Protein AF-A0A2E8BVK4-F1 (afdb_monomer)

Sequence (107 aa):
MEHIKDILPTVLSSIKEKPVAIYAFSFKHSKGKVPEGVPVLDCRTMKNCFSIPAARKAPQFNGLVAKGLNAAWEKKHLACGCDYGKHRSVAVAEEISKQLGVPLIKL

Nearest PDB structures (foldseek):
  5o5q-assembly1_A  TM=6.040E-01  e=4.155E-04  Escherichia coli
  5o5q-assembly1_C  TM=5.720E-01  e=8.636E-04  Escherichia coli
  2bhn-assembly1_B-2  TM=4.608E-01  e=4.025E+00  Aeropyrum pernix

Mean predicted aligned error: 7.69 Å

pLDDT: mean 86.17, std 15.41, ra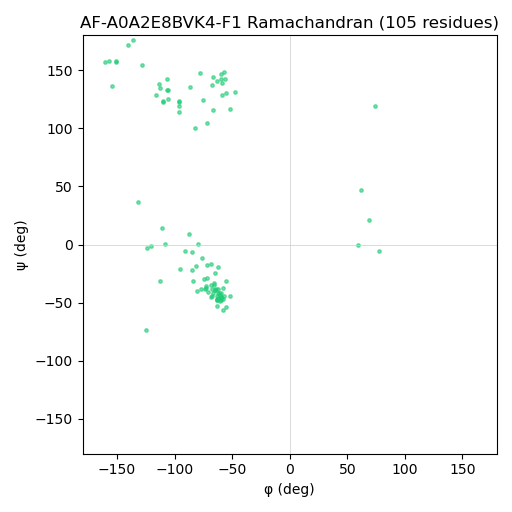nge [47.62, 98.25]

Foldseek 3Di:
DPDPVVVVVVVVVPPQPFQAEEEQEAPADPPDDDDPQAEEQELQVWDDDDAQVVLCPTPCQVVSLVVQLVSCSVRSYHYYYDHGRHHRRCNSRVSNCVVSVHYYHYD

Structure (mmCIF, N/CA/C/O backbone):
data_AF-A0A2E8BVK4-F1
#
_entry.id   AF-A0A2E8BVK4-F1
#
loop_
_atom_site.group_PDB
_atom_site.id
_atom_site.type_symbol
_atom_site.label_atom_id
_atom_site.label_alt_id
_atom_site.label_comp_id
_atom_site.label_asym_id
_atom_site.label_entity_id
_atom_site.label_seq_id
_atom_site.pdbx_PDB_ins_code
_atom_site.Cartn_x
_atom_site.Cartn_y
_atom_site.Cartn_z
_atom_site.occupancy
_atom_site.B_iso_or_equiv
_atom_site.auth_seq_id
_atom_site.auth_comp_id
_atom_site.auth_asym_id
_atom_site.auth_atom_id
_atom_site.pdbx_PDB_model_num
ATOM 1 N N . MET A 1 1 ? -44.730 17.651 10.271 1.00 47.62 1 MET A N 1
ATOM 2 C CA . MET A 1 1 ? -43.310 17.758 9.845 1.00 47.62 1 MET A CA 1
ATOM 3 C C . MET A 1 1 ? -42.462 16.849 10.744 1.00 47.62 1 MET A C 1
ATOM 5 O O . MET A 1 1 ? -41.653 17.332 11.522 1.00 47.62 1 MET A O 1
ATOM 9 N N . GLU A 1 2 ? -42.664 15.528 10.687 1.00 51.44 2 GLU A N 1
ATOM 10 C CA . GLU A 1 2 ? -42.122 14.583 11.692 1.00 51.44 2 GLU A CA 1
ATOM 11 C C . GLU A 1 2 ? -41.421 13.362 11.074 1.00 51.44 2 GLU A C 1
ATOM 13 O O . GLU A 1 2 ? -41.492 12.265 11.601 1.00 51.44 2 GLU A O 1
ATOM 18 N N . HIS A 1 3 ? -40.719 13.530 9.951 1.00 54.41 3 HIS A N 1
ATOM 19 C CA . HIS A 1 3 ? -39.991 12.408 9.331 1.00 54.41 3 HIS A CA 1
ATOM 20 C C . HIS A 1 3 ? -38.495 12.6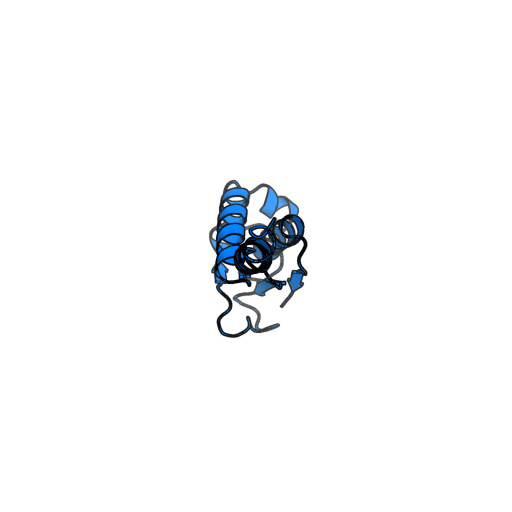49 9.117 1.00 54.41 3 HIS A C 1
ATOM 22 O O . HIS A 1 3 ? -37.790 11.747 8.690 1.00 54.41 3 HIS A O 1
ATOM 28 N N . ILE A 1 4 ? -37.967 13.836 9.431 1.00 56.09 4 ILE A N 1
ATOM 29 C CA . ILE A 1 4 ? -36.543 14.139 9.192 1.00 56.09 4 ILE A CA 1
ATOM 30 C C . ILE A 1 4 ? -35.654 13.631 10.341 1.00 56.09 4 ILE A C 1
ATOM 32 O O . ILE A 1 4 ? -34.513 13.236 10.108 1.00 56.09 4 ILE A O 1
ATOM 36 N N . LYS A 1 5 ? -36.167 13.603 11.578 1.00 52.75 5 LYS A N 1
ATOM 37 C CA . LYS A 1 5 ? -35.366 13.275 12.770 1.00 52.75 5 LYS A CA 1
ATOM 38 C C . LYS A 1 5 ? -34.974 11.799 12.858 1.00 52.75 5 LYS A C 1
ATOM 40 O O . LYS A 1 5 ? -33.895 11.527 13.366 1.00 52.75 5 LYS A O 1
ATOM 45 N N . ASP A 1 6 ? -35.778 10.892 12.307 1.00 54.38 6 ASP A N 1
ATOM 46 C CA . ASP A 1 6 ? -35.479 9.453 12.300 1.00 54.38 6 ASP A CA 1
ATOM 47 C C . ASP A 1 6 ? -34.568 9.034 11.137 1.00 54.38 6 ASP A C 1
ATOM 49 O O . ASP A 1 6 ? -33.860 8.037 11.230 1.00 54.38 6 ASP A O 1
ATOM 53 N N . ILE A 1 7 ? -34.507 9.828 10.062 1.00 55.34 7 ILE A N 1
ATOM 54 C CA . ILE A 1 7 ? -33.626 9.562 8.914 1.00 55.34 7 ILE A CA 1
ATOM 55 C C . ILE A 1 7 ? -32.166 9.870 9.267 1.00 55.34 7 ILE A C 1
ATOM 57 O O . ILE A 1 7 ? -31.266 9.134 8.873 1.00 55.34 7 ILE A O 1
ATOM 61 N N . LEU A 1 8 ? -31.912 10.934 10.033 1.00 53.62 8 LEU A N 1
ATOM 62 C CA . LEU A 1 8 ? -30.558 11.346 10.422 1.00 53.62 8 LEU A CA 1
ATOM 63 C C . LEU A 1 8 ? -29.740 10.243 11.122 1.00 53.62 8 LEU A C 1
ATOM 65 O O . LEU A 1 8 ? -28.641 9.960 10.644 1.00 53.62 8 LEU A O 1
ATOM 69 N N . PRO A 1 9 ? -30.218 9.591 12.200 1.00 53.28 9 PRO A N 1
ATOM 70 C CA . PRO A 1 9 ? -29.456 8.537 12.863 1.00 53.28 9 PRO A CA 1
ATOM 71 C C . PRO A 1 9 ? -29.261 7.301 11.975 1.00 53.28 9 PRO A C 1
ATOM 73 O O . PRO A 1 9 ? -28.200 6.684 12.038 1.00 53.28 9 PRO A O 1
ATOM 76 N N . THR A 1 10 ? -30.217 6.967 11.102 1.00 53.53 10 THR A N 1
ATOM 77 C CA . THR A 1 10 ? -30.098 5.838 10.160 1.00 53.53 10 THR A CA 1
ATOM 78 C C . THR A 1 10 ? -29.127 6.124 9.009 1.00 53.53 10 THR A C 1
ATOM 80 O O . THR A 1 10 ? -28.387 5.239 8.578 1.00 53.53 10 THR A O 1
ATOM 83 N N . VAL A 1 11 ? -29.078 7.366 8.519 1.00 55.62 11 VAL A N 1
ATOM 84 C CA . VAL A 1 11 ? -28.100 7.795 7.507 1.00 55.62 11 VAL A CA 1
ATOM 85 C C . VAL A 1 11 ? -26.704 7.869 8.121 1.00 55.62 11 VAL A C 1
ATOM 87 O O . VAL A 1 11 ? -25.757 7.393 7.502 1.00 55.62 11 VAL A O 1
ATOM 90 N N . LEU A 1 12 ? -26.576 8.380 9.352 1.00 52.69 12 LEU A N 1
ATOM 91 C CA . LEU A 1 12 ? -25.310 8.429 10.092 1.00 52.69 12 LEU A CA 1
ATOM 92 C C . LEU A 1 12 ? -24.775 7.028 10.430 1.00 52.69 12 LEU A C 1
ATOM 94 O O . LEU A 1 12 ? -23.576 6.799 10.292 1.00 52.69 12 LEU A O 1
ATOM 98 N N . SER A 1 13 ? -25.639 6.076 10.800 1.00 53.03 13 SER A N 1
ATOM 99 C CA . SER A 1 13 ? -25.234 4.684 11.064 1.00 53.03 13 SER A CA 1
ATOM 100 C C . SER A 1 13 ? -24.863 3.900 9.798 1.00 53.03 13 SER A C 1
ATOM 102 O O . SER A 1 13 ? -24.179 2.881 9.885 1.00 53.03 13 SER A O 1
ATOM 104 N N . SER A 1 14 ? -25.272 4.390 8.623 1.00 53.47 14 SER A N 1
ATOM 105 C CA . SER A 1 14 ? -24.958 3.799 7.315 1.00 53.47 14 SER A CA 1
ATOM 106 C C . SER A 1 14 ? -23.684 4.365 6.679 1.00 53.47 14 SER A C 1
ATOM 108 O O . SER A 1 14 ? -23.239 3.865 5.640 1.00 53.47 14 SER A O 1
ATOM 110 N N . ILE A 1 15 ? -23.058 5.383 7.282 1.00 57.75 15 ILE A N 1
ATOM 111 C CA . ILE A 1 15 ? -21.742 5.857 6.849 1.00 57.75 15 ILE A CA 1
ATOM 112 C C . ILE A 1 15 ? -20.732 4.788 7.263 1.00 57.75 15 ILE A C 1
ATOM 114 O O . ILE A 1 15 ? -20.381 4.669 8.435 1.00 57.75 15 ILE A O 1
ATOM 118 N N . LYS A 1 16 ? -20.253 3.988 6.301 1.00 58.72 16 LYS A N 1
ATOM 119 C CA . LYS A 1 16 ? -19.100 3.111 6.538 1.00 58.72 16 LYS A CA 1
ATOM 120 C C . LYS A 1 16 ? -17.970 3.967 7.105 1.00 58.72 16 LYS A C 1
ATOM 122 O O . LYS A 1 16 ? -17.483 4.873 6.429 1.00 58.72 16 LYS A O 1
ATOM 127 N N . GLU A 1 17 ? -17.573 3.682 8.342 1.00 68.00 17 GLU A N 1
ATOM 128 C CA . GLU A 1 17 ? -16.430 4.346 8.957 1.00 68.00 17 GLU A CA 1
ATOM 129 C C . GLU A 1 17 ? -15.209 4.172 8.054 1.00 68.00 17 GLU A C 1
ATOM 131 O O . GLU A 1 17 ? -14.912 3.071 7.577 1.00 68.00 17 GLU A O 1
ATOM 136 N N . LYS A 1 18 ? -14.536 5.291 7.783 1.00 67.56 18 LYS A N 1
ATOM 137 C CA . LYS A 1 18 ? -13.360 5.328 6.920 1.00 67.56 18 LYS A CA 1
ATOM 138 C C . LYS A 1 18 ? -12.268 4.424 7.508 1.00 67.56 18 LYS A C 1
ATOM 140 O O . LYS A 1 18 ? -12.161 4.341 8.734 1.00 67.56 18 LYS A O 1
ATOM 145 N N . PRO A 1 19 ? -11.434 3.775 6.677 1.00 75.81 19 PRO A N 1
ATOM 146 C CA . PRO A 1 19 ? -10.320 2.994 7.196 1.00 75.81 19 PRO A CA 1
ATOM 147 C C . PRO A 1 19 ? -9.412 3.853 8.082 1.00 75.81 19 PRO A C 1
ATOM 149 O O . PRO A 1 19 ? -9.196 5.027 7.797 1.00 75.81 19 PRO A O 1
ATOM 152 N N . VAL A 1 20 ? -8.881 3.288 9.163 1.00 80.94 20 VAL A N 1
ATOM 153 C CA . VAL A 1 20 ? -8.135 4.063 10.169 1.00 80.94 20 VAL A CA 1
ATOM 154 C C . VAL A 1 20 ? -6.701 4.324 9.713 1.00 80.94 20 VAL A C 1
ATOM 156 O O . VAL A 1 20 ? -6.168 5.409 9.925 1.00 80.94 20 VAL A O 1
ATOM 159 N N . ALA A 1 21 ? -6.064 3.328 9.091 1.00 87.88 21 ALA A N 1
ATOM 160 C CA . ALA A 1 21 ? -4.690 3.417 8.609 1.00 87.88 21 ALA A CA 1
ATOM 161 C C . ALA A 1 21 ? -4.388 2.347 7.554 1.00 87.88 21 ALA A C 1
ATOM 163 O O . ALA A 1 21 ? -5.007 1.277 7.529 1.00 87.88 21 ALA A O 1
ATOM 164 N N . ILE A 1 22 ? -3.380 2.627 6.729 1.00 94.88 22 ILE A N 1
ATOM 165 C CA . ILE A 1 22 ? -2.756 1.656 5.830 1.00 94.88 22 ILE A CA 1
ATOM 166 C C . ILE A 1 22 ? -1.329 1.407 6.308 1.00 94.88 22 ILE A C 1
ATOM 168 O O . ILE A 1 22 ? -0.596 2.347 6.605 1.00 94.88 22 ILE A O 1
ATOM 172 N N . TYR A 1 23 ? -0.916 0.146 6.356 1.00 94.94 23 TYR A N 1
ATOM 173 C CA . TYR A 1 23 ? 0.432 -0.253 6.743 1.00 94.94 23 TYR A CA 1
ATOM 174 C C . TYR A 1 23 ? 1.227 -0.707 5.518 1.00 94.94 23 TYR A C 1
ATOM 176 O O . TYR A 1 23 ? 0.693 -1.385 4.640 1.00 94.94 23 TYR A O 1
ATOM 184 N N . ALA A 1 24 ? 2.517 -0.390 5.467 1.00 95.62 24 ALA A N 1
ATOM 185 C CA . ALA A 1 24 ? 3.472 -1.005 4.551 1.00 95.62 24 ALA A CA 1
ATOM 186 C C . ALA A 1 24 ? 4.513 -1.762 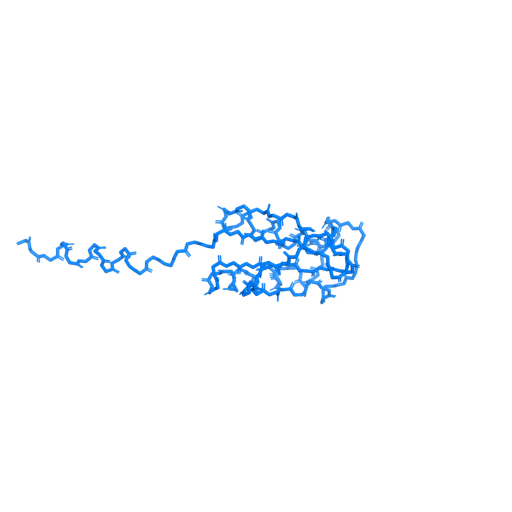5.370 1.00 95.62 24 ALA A C 1
ATOM 188 O O . ALA A 1 24 ? 5.104 -1.179 6.274 1.00 95.62 24 ALA A O 1
ATOM 189 N N . PHE A 1 25 ? 4.750 -3.035 5.052 1.00 95.25 25 PHE A N 1
ATOM 190 C CA . PHE A 1 25 ? 5.677 -3.868 5.819 1.00 95.25 25 PHE A CA 1
ATOM 191 C C . PHE A 1 25 ? 6.520 -4.795 4.936 1.00 95.25 25 PHE A C 1
ATOM 193 O O . PHE A 1 25 ? 6.323 -4.917 3.715 1.00 95.25 25 PHE A O 1
ATOM 200 N N . SER A 1 26 ? 7.493 -5.427 5.587 1.00 94.00 26 SER A N 1
ATOM 201 C CA . SER A 1 26 ? 8.410 -6.408 5.024 1.00 94.00 26 SER A CA 1
ATOM 202 C C . SER A 1 26 ? 8.059 -7.822 5.484 1.00 94.00 26 SER A C 1
ATOM 204 O O . SER A 1 26 ? 7.905 -8.060 6.675 1.00 94.00 26 SER A O 1
ATOM 206 N N . PHE A 1 27 ? 8.011 -8.790 4.568 1.00 91.75 27 PHE A N 1
ATOM 207 C CA . PHE A 1 27 ? 7.896 -10.202 4.952 1.00 91.75 27 PHE A CA 1
ATOM 208 C C . PHE A 1 27 ? 9.204 -10.771 5.514 1.00 91.75 27 PHE A C 1
ATOM 210 O O . PHE A 1 27 ? 9.165 -11.701 6.314 1.00 91.75 27 PHE A O 1
ATOM 217 N N . LYS A 1 28 ? 10.365 -10.254 5.083 1.00 89.88 28 LYS A N 1
ATOM 218 C CA . LYS A 1 28 ? 11.680 -10.778 5.499 1.00 89.88 28 LYS A CA 1
ATOM 219 C C . LYS A 1 28 ? 12.295 -10.032 6.674 1.00 89.88 28 LYS A C 1
ATOM 221 O O . LYS A 1 28 ? 13.199 -10.557 7.315 1.00 89.88 28 LYS A O 1
ATOM 226 N N . HIS A 1 29 ? 11.871 -8.797 6.922 1.00 81.62 29 HIS A N 1
ATOM 227 C CA . HIS A 1 29 ? 12.393 -7.997 8.025 1.00 81.62 29 HIS A CA 1
ATOM 228 C C . HIS A 1 29 ? 11.351 -7.910 9.127 1.00 81.62 29 HIS A C 1
ATOM 230 O O . HIS A 1 29 ? 10.199 -7.601 8.867 1.00 81.62 29 HIS A O 1
ATOM 236 N N . SER A 1 30 ? 11.791 -8.139 10.356 1.00 60.97 30 SER A N 1
ATOM 237 C CA . SER A 1 30 ? 10.977 -8.102 11.570 1.00 60.97 30 SER A CA 1
ATOM 238 C C . SER A 1 30 ? 10.867 -6.705 12.194 1.00 60.97 30 SER A C 1
ATOM 240 O O . SER A 1 30 ? 10.354 -6.576 13.306 1.00 60.97 30 SER A O 1
ATOM 242 N N . LYS A 1 31 ? 11.335 -5.650 11.506 1.00 64.12 31 LYS A N 1
ATOM 243 C CA . LYS A 1 31 ? 10.985 -4.280 11.897 1.00 64.12 31 LYS A CA 1
ATOM 244 C C . LYS A 1 31 ? 9.482 -4.127 11.653 1.00 64.12 31 LYS A C 1
ATOM 246 O O . LYS A 1 31 ? 9.035 -4.327 10.533 1.00 64.12 31 LYS A O 1
ATOM 251 N N . GLY A 1 32 ? 8.747 -3.919 12.746 1.00 63.72 32 GLY A N 1
ATOM 252 C CA . GLY A 1 32 ? 7.301 -3.738 12.769 1.00 63.72 32 GLY A CA 1
ATOM 253 C C . GLY A 1 32 ? 6.494 -5.021 12.533 1.00 63.72 32 GLY A C 1
ATOM 254 O O . GLY A 1 32 ? 6.557 -5.658 11.485 1.00 63.72 32 GLY A O 1
ATOM 255 N N . LYS A 1 33 ? 5.678 -5.401 13.522 1.00 80.00 33 LYS A N 1
ATOM 256 C CA . LYS A 1 33 ? 4.661 -6.445 13.346 1.00 80.00 33 LYS A CA 1
ATOM 257 C C . LYS A 1 33 ? 3.388 -5.806 12.812 1.00 80.00 33 LYS A C 1
ATOM 259 O O . LYS A 1 33 ? 2.961 -4.769 13.316 1.00 80.00 33 LYS A O 1
ATOM 264 N N . VAL A 1 34 ? 2.777 -6.442 11.816 1.00 87.12 34 VAL A N 1
ATOM 265 C CA . VAL A 1 34 ? 1.404 -6.118 11.421 1.00 87.12 34 VAL A CA 1
ATOM 266 C C . VAL A 1 34 ? 0.508 -6.336 12.649 1.00 87.12 34 VAL A C 1
ATOM 268 O O . VAL A 1 34 ? 0.626 -7.398 13.267 1.00 87.12 34 VAL A O 1
ATOM 271 N N . PRO A 1 35 ? -0.330 -5.357 13.045 1.00 87.00 35 PRO A N 1
ATOM 272 C CA . PRO A 1 35 ? -1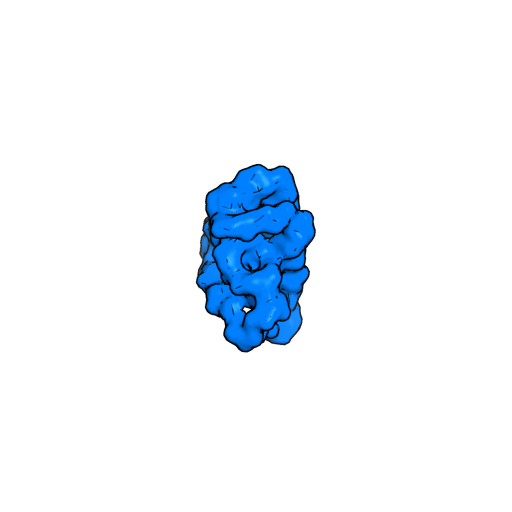.227 -5.531 14.181 1.00 87.00 35 PRO A CA 1
ATOM 273 C C . PRO A 1 35 ? -2.149 -6.740 13.994 1.00 87.00 35 PRO A C 1
ATOM 275 O O . PRO A 1 35 ? -2.522 -7.084 12.870 1.00 87.00 35 PRO A O 1
ATOM 278 N N . GLU A 1 36 ? -2.517 -7.388 15.098 1.00 85.25 36 GLU A N 1
ATOM 279 C CA . GLU A 1 36 ? -3.392 -8.557 15.065 1.00 85.25 36 GLU A CA 1
ATOM 280 C C . GLU A 1 36 ? -4.745 -8.219 14.417 1.00 85.25 36 GLU A C 1
ATOM 282 O O . GLU A 1 36 ? -5.298 -7.138 14.615 1.00 85.25 36 GLU A O 1
ATOM 287 N N . GLY A 1 37 ? -5.257 -9.131 13.587 1.00 84.62 37 GLY A N 1
ATOM 288 C CA . GLY A 1 37 ? -6.527 -8.949 12.878 1.00 84.62 37 GLY A CA 1
ATOM 289 C C . GLY A 1 37 ? -6.476 -8.031 11.649 1.00 84.62 37 GLY A C 1
ATOM 290 O O . GLY A 1 37 ? -7.466 -7.959 10.919 1.00 84.62 37 GLY A O 1
ATOM 291 N N . VAL A 1 38 ? -5.347 -7.370 11.357 1.00 89.69 38 VAL A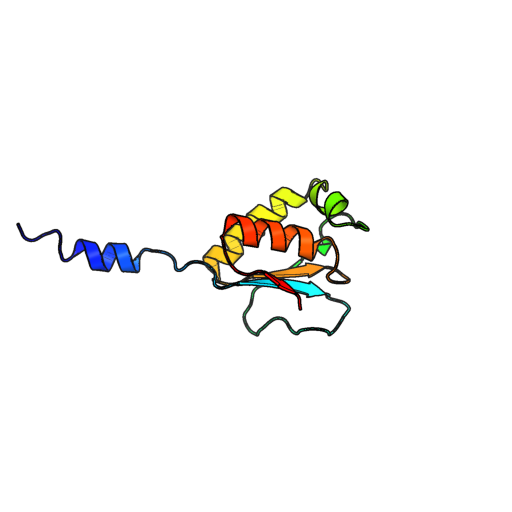 N 1
ATOM 292 C CA . VAL A 1 38 ? -5.211 -6.551 10.142 1.00 89.69 38 VAL A CA 1
ATOM 293 C C . VAL A 1 38 ? -5.024 -7.456 8.917 1.00 89.69 38 VAL A C 1
ATOM 295 O O . VAL A 1 38 ? -4.083 -8.255 8.878 1.00 89.69 38 VAL A O 1
ATOM 298 N N . PRO A 1 39 ? -5.876 -7.340 7.879 1.00 92.31 39 PRO A N 1
ATOM 299 C CA . PRO A 1 39 ? -5.732 -8.139 6.670 1.00 92.31 39 PRO A CA 1
ATOM 300 C C . PRO A 1 39 ? -4.455 -7.767 5.913 1.00 92.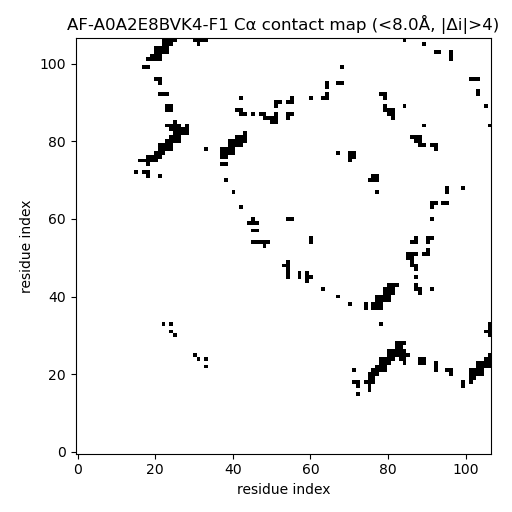31 39 PRO A C 1
ATOM 302 O O . PRO A 1 39 ? -4.072 -6.597 5.827 1.00 92.31 39 PRO A O 1
ATOM 305 N N . VAL A 1 40 ? -3.826 -8.776 5.312 1.00 94.62 40 VAL A N 1
ATOM 306 C CA . VAL A 1 40 ? -2.579 -8.624 4.562 1.00 94.62 40 VAL A CA 1
ATOM 307 C C . VAL A 1 40 ? -2.836 -8.719 3.060 1.00 94.62 40 VAL A C 1
ATOM 309 O O . VAL A 1 40 ? -3.361 -9.714 2.561 1.00 94.62 40 VAL A O 1
ATOM 312 N N . LEU A 1 41 ? -2.401 -7.698 2.325 1.00 96.00 41 LEU A N 1
ATOM 313 C CA . LEU A 1 41 ? -2.282 -7.706 0.874 1.00 96.00 41 LEU A CA 1
ATOM 314 C C . LEU A 1 41 ? -0.842 -8.048 0.478 1.00 96.00 41 LEU A C 1
ATOM 316 O O . LEU A 1 41 ? 0.085 -7.274 0.722 1.00 96.00 41 LEU A O 1
ATOM 320 N N . ASP A 1 42 ? -0.652 -9.199 -0.166 1.00 96.50 42 ASP A N 1
ATOM 321 C CA . ASP A 1 42 ? 0.662 -9.628 -0.644 1.00 96.50 42 ASP A CA 1
ATOM 322 C C . ASP A 1 42 ? 1.020 -8.987 -1.997 1.00 96.50 42 ASP A C 1
ATOM 324 O O . ASP A 1 42 ? 0.602 -9.432 -3.073 1.00 96.50 42 ASP A O 1
ATOM 328 N N . CYS A 1 43 ? 1.845 -7.941 -1.948 1.00 96.69 43 CYS A N 1
ATOM 329 C CA . CYS A 1 43 ? 2.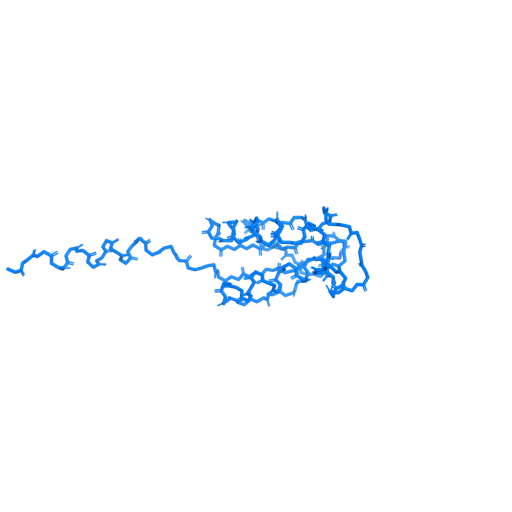344 -7.237 -3.125 1.00 96.69 43 CYS A CA 1
ATOM 330 C C . CYS A 1 43 ? 3.507 -7.972 -3.815 1.00 96.69 43 CYS A C 1
ATOM 332 O O . CYS A 1 43 ? 4.015 -7.481 -4.826 1.00 96.69 43 CYS A O 1
ATOM 334 N N . ARG A 1 44 ? 3.956 -9.139 -3.320 1.00 95.81 44 ARG A N 1
ATOM 335 C CA . ARG A 1 44 ? 4.961 -9.970 -4.017 1.00 95.81 44 ARG A CA 1
ATOM 336 C C . ARG A 1 44 ? 4.423 -10.581 -5.308 1.00 95.81 44 ARG A C 1
ATOM 338 O O . ARG A 1 44 ? 5.215 -10.960 -6.162 1.00 95.81 44 ARG A O 1
ATOM 345 N N . THR A 1 45 ? 3.101 -10.598 -5.466 1.00 94.56 45 THR A N 1
ATOM 346 C CA . THR A 1 45 ? 2.390 -10.946 -6.705 1.00 94.56 45 THR A CA 1
ATOM 347 C C . THR A 1 45 ? 2.701 -9.996 -7.871 1.00 94.56 45 THR A C 1
ATOM 349 O O . THR A 1 45 ? 2.528 -10.362 -9.033 1.00 94.56 45 THR A O 1
ATOM 352 N N . MET A 1 46 ? 3.209 -8.787 -7.594 1.00 94.75 46 MET A N 1
ATOM 353 C CA . MET A 1 46 ? 3.751 -7.891 -8.618 1.00 94.75 46 MET A CA 1
ATOM 354 C C . MET A 1 46 ? 5.149 -8.329 -9.049 1.00 94.75 46 MET A C 1
ATOM 356 O O . MET A 1 46 ? 5.965 -8.742 -8.214 1.00 94.75 46 MET A O 1
ATOM 360 N N . LYS A 1 47 ? 5.473 -8.091 -10.330 1.00 92.38 47 LYS A N 1
ATOM 361 C CA . LYS A 1 47 ? 6.840 -8.229 -10.857 1.00 92.38 47 LYS A CA 1
ATOM 362 C C . LYS A 1 47 ? 7.835 -7.530 -9.926 1.00 92.38 47 LYS A C 1
ATOM 364 O O . LYS A 1 47 ? 7.624 -6.382 -9.534 1.00 92.38 47 LYS A O 1
ATOM 369 N N . ASN A 1 48 ? 8.912 -8.230 -9.568 1.00 92.56 48 ASN A N 1
ATOM 370 C CA . ASN A 1 48 ? 9.931 -7.664 -8.693 1.00 92.56 48 ASN A CA 1
ATOM 371 C C . ASN A 1 48 ? 10.555 -6.406 -9.318 1.00 92.56 48 ASN A C 1
ATOM 373 O O . ASN A 1 48 ? 10.767 -6.333 -10.530 1.00 92.56 48 ASN A O 1
ATOM 377 N N . CYS A 1 49 ? 10.844 -5.418 -8.478 1.00 93.69 49 CYS A N 1
ATOM 378 C CA . CYS A 1 49 ? 11.363 -4.127 -8.896 1.00 93.69 49 CYS A CA 1
ATOM 379 C C . CYS A 1 49 ? 12.234 -3.500 -7.803 1.00 93.69 49 CYS A C 1
ATOM 381 O O . CYS A 1 49 ? 12.086 -3.784 -6.609 1.00 93.69 49 CYS A O 1
ATOM 383 N N . PHE A 1 50 ? 13.106 -2.588 -8.222 1.00 93.88 50 PHE A N 1
ATOM 384 C CA . PHE A 1 50 ? 14.115 -1.969 -7.359 1.00 93.88 50 PHE A CA 1
ATOM 385 C C . PHE A 1 50 ? 13.848 -0.484 -7.080 1.00 93.88 50 PHE A C 1
ATOM 387 O O . PHE A 1 50 ? 14.732 0.219 -6.609 1.00 93.88 50 PHE A O 1
ATOM 394 N N . SER A 1 51 ? 12.638 0.003 -7.372 1.00 97.06 51 SER A N 1
ATOM 395 C CA . SER A 1 51 ? 12.209 1.359 -7.025 1.00 97.06 51 SER A CA 1
ATOM 396 C C . SER A 1 51 ? 10.681 1.465 -6.944 1.00 97.06 51 SER A C 1
ATOM 398 O O . SER A 1 51 ? 9.959 0.661 -7.541 1.00 97.06 51 SER A O 1
ATOM 400 N N . ILE A 1 52 ? 10.177 2.467 -6.217 1.00 96.94 52 ILE A N 1
ATOM 401 C CA . ILE A 1 52 ? 8.738 2.791 -6.157 1.00 96.94 52 ILE A CA 1
ATOM 402 C C . ILE A 1 52 ? 8.190 3.190 -7.541 1.00 96.94 52 ILE A C 1
ATOM 404 O O . ILE A 1 52 ? 7.160 2.642 -7.935 1.00 96.94 52 ILE A O 1
ATOM 408 N N . PRO A 1 53 ? 8.857 4.057 -8.338 1.00 97.81 53 PRO A N 1
ATOM 409 C CA . PRO A 1 53 ? 8.383 4.377 -9.685 1.00 97.81 53 PRO A CA 1
ATOM 410 C C . PRO A 1 53 ? 8.257 3.150 -10.591 1.00 97.81 53 PRO A C 1
ATOM 412 O O . PRO A 1 53 ? 7.305 3.05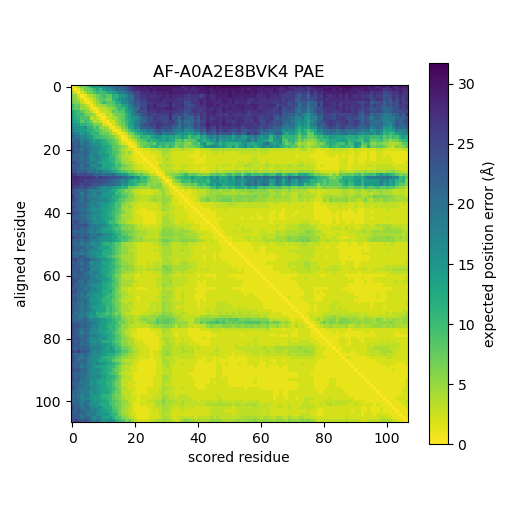3 -11.361 1.00 97.81 53 PRO A O 1
ATOM 415 N N . ALA A 1 54 ? 9.182 2.189 -10.487 1.00 97.19 54 ALA A N 1
ATOM 416 C CA . ALA A 1 54 ? 9.088 0.940 -11.235 1.00 97.19 54 ALA A CA 1
ATOM 417 C C . ALA A 1 54 ? 7.906 0.076 -10.765 1.00 97.19 54 ALA A C 1
ATOM 419 O O . ALA A 1 54 ? 7.220 -0.507 -11.602 1.00 97.19 54 ALA A O 1
ATOM 420 N N . ALA A 1 55 ? 7.621 0.040 -9.457 1.00 97.31 55 ALA A N 1
ATOM 421 C CA . ALA A 1 55 ? 6.451 -0.655 -8.920 1.00 97.31 55 ALA A CA 1
ATOM 422 C C . ALA A 1 55 ? 5.138 -0.086 -9.483 1.00 97.31 55 ALA A C 1
ATOM 424 O O . ALA A 1 55 ? 4.276 -0.853 -9.902 1.00 97.31 55 ALA A O 1
ATOM 425 N N . ARG A 1 56 ? 5.009 1.247 -9.558 1.00 97.62 56 ARG A N 1
ATOM 426 C CA . ARG A 1 56 ? 3.808 1.925 -10.087 1.00 97.62 56 ARG A CA 1
ATOM 427 C C . ARG A 1 56 ? 3.565 1.665 -11.578 1.00 97.62 56 ARG A C 1
ATOM 429 O O . ARG A 1 56 ? 2.434 1.744 -12.034 1.00 97.62 56 ARG A O 1
ATOM 436 N N . LYS A 1 57 ? 4.617 1.340 -12.337 1.00 97.12 57 LYS A N 1
ATOM 437 C CA . LYS A 1 57 ? 4.535 0.987 -13.766 1.00 97.12 57 LYS A CA 1
ATOM 438 C C . LYS A 1 57 ? 4.210 -0.492 -14.011 1.00 97.12 57 LYS A C 1
ATOM 440 O O . LYS A 1 57 ? 4.043 -0.887 -15.162 1.00 97.12 57 LYS A O 1
ATOM 445 N N . ALA A 1 58 ? 4.171 -1.328 -12.972 1.00 96.31 58 ALA A N 1
ATOM 446 C CA . ALA A 1 58 ? 3.865 -2.743 -13.136 1.00 96.31 58 ALA A CA 1
ATOM 447 C C . ALA A 1 58 ? 2.398 -2.926 -13.578 1.00 96.31 58 ALA A C 1
ATOM 449 O O . ALA A 1 58 ? 1.519 -2.300 -12.985 1.00 96.31 58 ALA A O 1
ATOM 450 N N . PRO A 1 59 ? 2.092 -3.819 -14.539 1.00 95.62 59 PRO A N 1
ATOM 451 C CA . PRO A 1 59 ? 0.716 -4.047 -14.998 1.00 95.62 59 PRO A CA 1
ATOM 452 C C . PRO A 1 59 ? -0.260 -4.421 -13.872 1.00 95.62 59 PRO A C 1
ATOM 454 O O . PRO A 1 59 ? -1.433 -4.066 -13.911 1.00 95.62 59 PRO A O 1
ATOM 457 N N . GLN A 1 60 ? 0.232 -5.105 -12.835 1.00 96.75 60 GLN A N 1
ATOM 458 C CA . GLN A 1 60 ? -0.565 -5.534 -11.683 1.00 96.75 60 GLN A CA 1
ATOM 459 C C . GLN A 1 60 ? -0.880 -4.403 -10.692 1.00 96.75 60 GLN A C 1
ATOM 461 O O . GLN A 1 60 ? -1.691 -4.606 -9.789 1.00 96.75 60 GLN A O 1
ATOM 466 N N . PHE A 1 61 ? -0.229 -3.240 -10.814 1.00 97.69 61 PHE A N 1
ATOM 467 C CA . PHE A 1 61 ? -0.284 -2.177 -9.809 1.00 97.69 61 PHE A CA 1
ATOM 468 C C . PHE A 1 61 ? -1.717 -1.706 -9.549 1.00 97.69 61 PHE A C 1
ATOM 470 O O . PHE A 1 61 ? -2.201 -1.814 -8.424 1.00 97.69 61 PHE A O 1
ATOM 477 N N . ASN A 1 62 ? -2.425 -1.275 -10.595 1.00 97.50 62 ASN A N 1
ATOM 478 C CA . ASN A 1 62 ? -3.790 -0.760 -10.462 1.00 97.50 62 ASN A CA 1
ATOM 479 C C . ASN A 1 62 ? -4.762 -1.825 -9.929 1.00 97.50 62 ASN A C 1
ATOM 481 O O . ASN A 1 62 ? -5.609 -1.521 -9.093 1.00 97.50 62 ASN A O 1
ATOM 485 N N . GLY A 1 63 ? -4.608 -3.084 -10.355 1.00 97.44 63 GLY A N 1
ATOM 486 C CA . GLY A 1 63 ? -5.436 -4.189 -9.865 1.00 97.44 63 GLY A CA 1
ATOM 487 C C . GLY A 1 63 ? -5.242 -4.457 -8.369 1.00 97.44 63 GLY A C 1
ATOM 488 O O . GLY A 1 63 ? -6.209 -4.701 -7.647 1.00 97.44 63 GLY A O 1
ATOM 489 N N . LEU A 1 64 ? -4.007 -4.355 -7.871 1.00 96.94 64 LEU A N 1
ATOM 490 C CA . LEU A 1 64 ? -3.720 -4.495 -6.442 1.00 96.94 64 LEU A CA 1
ATOM 491 C C . LEU A 1 64 ? -4.180 -3.297 -5.622 1.00 96.94 64 LEU A C 1
ATOM 493 O O . LEU A 1 64 ? -4.681 -3.501 -4.520 1.00 96.94 64 LEU A O 1
ATOM 497 N N . VAL A 1 65 ? -4.054 -2.077 -6.149 1.00 97.88 65 VAL A N 1
ATOM 498 C CA . VAL A 1 65 ? -4.608 -0.878 -5.503 1.00 97.88 65 VAL A CA 1
ATOM 499 C C . VAL A 1 65 ? -6.122 -1.023 -5.348 1.00 97.88 65 VAL A C 1
ATOM 501 O O . VAL A 1 65 ? -6.626 -0.871 -4.240 1.00 97.88 65 VAL A O 1
ATOM 504 N N . ALA A 1 66 ? -6.840 -1.421 -6.404 1.00 96.75 66 ALA A N 1
ATOM 505 C CA . ALA A 1 66 ? -8.285 -1.653 -6.346 1.00 96.75 66 ALA A CA 1
ATOM 506 C C . ALA A 1 66 ? -8.666 -2.738 -5.323 1.00 96.75 66 ALA A C 1
ATOM 508 O O . ALA A 1 66 ? -9.550 -2.536 -4.489 1.00 96.75 66 ALA A O 1
ATOM 509 N N . LYS A 1 67 ? -7.950 -3.872 -5.325 1.00 96.06 67 LYS A N 1
ATOM 510 C CA . LYS A 1 67 ? -8.150 -4.941 -4.334 1.00 96.06 67 LYS A CA 1
ATOM 511 C C . LYS A 1 67 ? -7.905 -4.448 -2.905 1.00 96.06 67 LYS A C 1
ATOM 513 O O . LYS A 1 67 ? -8.657 -4.794 -1.997 1.00 96.06 67 LYS A O 1
ATOM 518 N N . GLY A 1 68 ? -6.862 -3.646 -2.710 1.00 95.44 68 GLY A N 1
ATOM 519 C CA . GLY A 1 68 ? -6.528 -3.057 -1.421 1.00 95.44 68 GLY A CA 1
ATOM 520 C C . GLY A 1 68 ? -7.571 -2.049 -0.941 1.00 95.44 68 GLY A C 1
ATOM 521 O O . GLY A 1 68 ? -7.958 -2.102 0.220 1.00 95.44 68 GLY A O 1
ATOM 522 N N . LEU A 1 69 ? -8.096 -1.193 -1.820 1.00 94.69 69 LEU A N 1
ATOM 523 C CA . LEU A 1 69 ? -9.178 -0.261 -1.480 1.00 94.69 69 LEU A CA 1
ATOM 524 C C . LEU A 1 69 ? -10.418 -0.998 -0.968 1.00 94.69 69 LEU A C 1
ATOM 526 O O . LEU A 1 69 ? -10.941 -0.641 0.086 1.00 94.69 69 LEU A O 1
ATOM 530 N N . ASN A 1 70 ? -10.842 -2.056 -1.664 1.00 92.25 70 ASN A N 1
ATOM 531 C CA . ASN A 1 70 ? -11.980 -2.873 -1.237 1.00 92.25 70 ASN A CA 1
ATOM 532 C C . ASN A 1 70 ? -11.727 -3.511 0.136 1.00 92.25 70 ASN A C 1
ATOM 534 O O . ASN A 1 70 ? -12.544 -3.370 1.045 1.00 92.25 70 ASN A O 1
ATOM 538 N N . ALA A 1 71 ? -10.559 -4.135 0.320 1.00 91.75 71 ALA A N 1
ATOM 539 C CA . ALA A 1 71 ? -10.193 -4.762 1.587 1.00 91.75 71 ALA A CA 1
ATOM 540 C C . ALA A 1 71 ? -10.123 -3.749 2.743 1.00 91.75 71 ALA A C 1
ATOM 542 O O . ALA A 1 71 ? -10.613 -4.028 3.837 1.00 91.75 71 ALA A O 1
ATOM 543 N N . ALA A 1 72 ? -9.562 -2.561 2.500 1.00 91.31 72 ALA A N 1
ATOM 544 C CA . ALA A 1 72 ? -9.487 -1.495 3.490 1.00 91.31 72 ALA A CA 1
ATOM 545 C C . ALA A 1 72 ? -10.887 -1.016 3.900 1.00 91.31 72 ALA A C 1
ATOM 547 O O . ALA A 1 72 ? -11.149 -0.887 5.092 1.00 91.31 72 ALA A O 1
ATOM 548 N N . TRP A 1 73 ? -11.805 -0.816 2.948 1.00 87.06 73 TRP A N 1
ATOM 549 C CA . TRP A 1 73 ? -13.190 -0.424 3.238 1.00 87.06 73 TRP A CA 1
ATOM 550 C C . TRP A 1 73 ? -13.994 -1.489 3.987 1.00 87.06 73 TRP A C 1
ATOM 552 O O . TRP A 1 73 ? -14.857 -1.152 4.794 1.00 87.06 73 TRP A O 1
ATOM 562 N N . GLU A 1 74 ? -13.750 -2.770 3.719 1.00 85.56 74 GLU A N 1
ATOM 563 C CA . GLU A 1 74 ? -14.446 -3.871 4.393 1.00 85.56 74 GLU A CA 1
ATOM 564 C C . GLU A 1 74 ? -13.922 -4.129 5.805 1.00 85.56 74 GLU A C 1
ATOM 566 O O . GLU A 1 74 ? -14.695 -4.457 6.704 1.00 85.56 74 GLU A O 1
ATOM 571 N N . LYS A 1 75 ? -12.606 -4.007 6.001 1.00 82.88 75 LYS A N 1
ATOM 572 C CA . LYS A 1 75 ? -11.924 -4.408 7.240 1.00 82.88 75 LYS A CA 1
ATOM 573 C C . LYS A 1 75 ? -11.438 -3.233 8.084 1.00 82.88 75 LYS A C 1
ATOM 575 O O . LYS A 1 75 ? -10.828 -3.454 9.124 1.00 82.88 75 LYS A O 1
ATOM 580 N N . LYS A 1 76 ? -11.677 -1.999 7.633 1.00 85.06 76 LYS A N 1
ATOM 581 C CA . LYS A 1 76 ? -11.262 -0.726 8.253 1.00 85.06 76 LYS A CA 1
ATOM 582 C C . LYS A 1 76 ? -9.745 -0.540 8.432 1.00 85.06 76 LYS A C 1
ATOM 584 O O . LYS A 1 76 ? -9.309 0.515 8.881 1.00 85.06 76 LYS A O 1
ATOM 589 N N . HIS A 1 77 ? -8.929 -1.513 8.035 1.00 87.50 77 HIS A N 1
ATOM 590 C CA . HIS A 1 77 ? -7.468 -1.490 8.085 1.00 87.50 77 HIS A CA 1
ATOM 591 C C . HIS A 1 77 ? -6.903 -2.360 6.960 1.00 87.50 77 HIS A C 1
ATOM 593 O O . HIS A 1 77 ? -7.575 -3.278 6.487 1.00 87.50 77 HIS A O 1
ATOM 599 N N . LEU A 1 78 ? -5.656 -2.111 6.552 1.00 95.50 78 LEU A N 1
ATOM 600 C CA . LEU A 1 78 ? -4.958 -2.962 5.585 1.00 95.50 78 LEU A CA 1
ATOM 601 C C . LEU A 1 78 ? -3.443 -2.883 5.747 1.00 95.50 78 LEU A C 1
ATOM 603 O O . LEU A 1 78 ? -2.894 -1.787 5.824 1.00 95.50 78 LEU A O 1
ATOM 607 N N . ALA A 1 79 ? -2.758 -4.025 5.691 1.00 96.12 79 ALA A N 1
ATOM 608 C CA . ALA A 1 79 ? -1.304 -4.094 5.604 1.00 96.12 79 ALA A CA 1
ATOM 609 C C . ALA A 1 79 ? -0.841 -4.600 4.233 1.00 96.12 79 ALA A C 1
ATOM 611 O O . ALA A 1 79 ? -1.175 -5.702 3.815 1.00 96.12 79 ALA A O 1
ATOM 612 N N . CYS A 1 80 ? -0.025 -3.818 3.534 1.00 96.94 80 CYS A N 1
ATOM 613 C CA . CYS A 1 80 ? 0.588 -4.187 2.261 1.00 96.94 80 CYS A CA 1
ATOM 614 C C . CYS A 1 80 ? 2.002 -4.726 2.503 1.00 96.94 80 CYS A C 1
ATOM 616 O O . CYS A 1 80 ? 2.851 -4.027 3.061 1.00 96.94 80 CYS A O 1
ATOM 618 N N . GLY A 1 81 ? 2.281 -5.952 2.060 1.00 96.25 81 GLY A N 1
ATOM 619 C CA . GLY A 1 81 ? 3.558 -6.634 2.291 1.00 96.25 81 GLY A CA 1
ATOM 620 C C . GLY A 1 81 ? 4.353 -6.867 1.010 1.00 96.25 81 GLY A C 1
ATOM 621 O O . GLY A 1 81 ? 3.800 -7.257 -0.014 1.00 96.25 81 GLY A O 1
ATOM 622 N N . CYS A 1 82 ? 5.668 -6.646 1.043 1.00 95.38 82 CYS A N 1
ATOM 623 C CA . CYS A 1 82 ? 6.588 -7.171 0.024 1.00 95.38 82 CYS A CA 1
ATOM 624 C C . CYS A 1 82 ? 7.842 -7.744 0.690 1.00 95.38 82 CYS A C 1
ATOM 626 O O . CYS A 1 82 ? 7.976 -7.647 1.904 1.00 95.38 82 CYS A O 1
ATOM 628 N N . ASP A 1 83 ? 8.763 -8.341 -0.072 1.00 94.06 83 ASP A N 1
ATOM 629 C CA . ASP A 1 83 ? 9.918 -9.044 0.515 1.00 94.06 83 ASP A CA 1
ATOM 630 C C . ASP A 1 83 ? 10.695 -8.201 1.529 1.00 94.06 83 ASP A C 1
ATOM 632 O O . ASP A 1 83 ? 11.034 -8.703 2.591 1.00 94.06 83 ASP A O 1
ATOM 636 N N . TYR A 1 84 ? 10.946 -6.930 1.208 1.00 92.75 84 TYR A N 1
ATOM 637 C CA . TYR A 1 84 ? 11.810 -6.050 2.000 1.00 92.75 84 TYR A CA 1
ATOM 638 C C . TYR A 1 84 ? 11.109 -4.796 2.535 1.00 92.75 84 TYR A C 1
ATOM 640 O O . TYR A 1 84 ? 11.752 -3.981 3.186 1.00 92.75 84 TYR A O 1
ATOM 648 N N . GLY A 1 85 ? 9.823 -4.598 2.227 1.00 92.69 85 GLY A N 1
ATOM 649 C CA . GLY A 1 85 ? 9.066 -3.426 2.685 1.00 92.69 85 GLY A CA 1
ATOM 650 C C . GLY A 1 85 ? 9.484 -2.078 2.080 1.00 92.69 85 GLY A C 1
ATOM 651 O O . GLY A 1 85 ? 9.217 -1.047 2.681 1.00 92.69 85 GLY A O 1
ATOM 652 N N . LYS A 1 86 ? 10.154 -2.054 0.914 1.00 94.19 86 LYS A N 1
ATOM 653 C CA . LYS A 1 86 ? 10.756 -0.818 0.352 1.00 94.19 86 LYS A CA 1
ATOM 654 C C . LYS A 1 86 ? 10.121 -0.279 -0.932 1.00 94.19 86 LYS A C 1
ATOM 656 O O . LYS A 1 86 ? 10.150 0.926 -1.150 1.00 94.19 86 LYS A O 1
ATOM 661 N N . HIS A 1 87 ? 9.584 -1.144 -1.798 1.00 96.19 87 HIS A N 1
ATOM 662 C CA . HIS A 1 87 ? 9.153 -0.742 -3.149 1.00 96.19 87 HIS A CA 1
ATOM 663 C C . HIS A 1 87 ? 7.695 -1.091 -3.433 1.00 96.19 87 HIS A C 1
ATOM 665 O O . HIS A 1 87 ? 6.854 -0.204 -3.440 1.00 96.19 87 HIS A O 1
ATOM 671 N N . ARG A 1 88 ? 7.385 -2.377 -3.653 1.00 97.38 88 ARG A N 1
ATOM 672 C CA . ARG A 1 88 ? 6.049 -2.832 -4.076 1.00 97.38 88 ARG A CA 1
ATOM 673 C C . ARG A 1 88 ? 4.978 -2.523 -3.032 1.00 97.38 88 ARG A C 1
ATOM 675 O O . ARG A 1 88 ? 4.004 -1.855 -3.354 1.00 97.38 88 ARG A O 1
ATOM 682 N N . SER A 1 89 ? 5.192 -2.941 -1.781 1.00 96.75 89 SER A N 1
ATOM 683 C CA . SER A 1 89 ? 4.245 -2.653 -0.698 1.00 96.75 89 SER A CA 1
ATOM 684 C C . SER A 1 89 ? 4.094 -1.165 -0.433 1.00 96.75 89 SER A C 1
ATOM 686 O O . SER A 1 89 ? 2.976 -0.701 -0.269 1.00 96.75 89 SER A O 1
ATOM 688 N N . VAL A 1 90 ? 5.200 -0.416 -0.436 1.00 97.00 90 VAL A N 1
ATOM 689 C CA . VA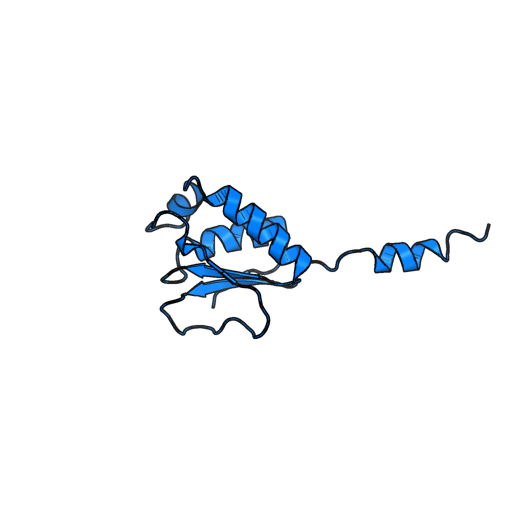L A 1 90 ? 5.183 1.036 -0.218 1.00 97.00 90 VAL A CA 1
ATOM 690 C C . VAL A 1 90 ? 4.409 1.741 -1.327 1.00 97.00 90 VAL A C 1
ATOM 692 O O . VAL A 1 90 ? 3.537 2.541 -1.026 1.00 97.00 90 VAL A O 1
ATOM 695 N N . ALA A 1 91 ? 4.658 1.406 -2.594 1.00 98.06 91 ALA A N 1
ATOM 696 C CA . ALA A 1 91 ? 3.966 2.015 -3.725 1.00 98.06 91 ALA A CA 1
ATOM 697 C C . ALA A 1 91 ? 2.447 1.793 -3.671 1.00 98.06 91 ALA A C 1
ATOM 699 O O . ALA A 1 91 ? 1.686 2.727 -3.903 1.00 98.06 91 ALA A O 1
ATOM 700 N N . VAL A 1 92 ? 2.015 0.563 -3.373 1.00 98.19 92 VAL A N 1
ATOM 701 C CA . VAL A 1 92 ? 0.588 0.218 -3.269 1.00 98.19 92 VAL A CA 1
ATOM 702 C C . VAL A 1 92 ? -0.040 0.895 -2.049 1.00 98.19 92 VAL A C 1
ATOM 704 O O . VAL A 1 92 ? -1.098 1.506 -2.165 1.00 98.19 92 VAL A O 1
ATOM 707 N N . ALA A 1 93 ? 0.630 0.851 -0.896 1.00 97.44 93 ALA A N 1
ATOM 708 C CA . ALA A 1 93 ? 0.140 1.453 0.337 1.00 97.44 93 ALA A CA 1
ATOM 709 C C . ALA A 1 93 ? 0.044 2.985 0.259 1.00 97.44 93 ALA A C 1
ATOM 711 O O . ALA A 1 93 ? -0.931 3.545 0.749 1.00 97.44 93 ALA A O 1
ATOM 712 N N . GLU A 1 94 ? 1.014 3.657 -0.375 1.00 98.19 94 GLU A N 1
ATOM 713 C CA . GLU A 1 94 ? 0.991 5.106 -0.626 1.00 98.19 94 GLU A CA 1
ATOM 714 C C . GLU A 1 94 ? -0.213 5.511 -1.473 1.00 98.19 94 GLU A C 1
ATOM 716 O O . GLU A 1 94 ? -0.898 6.475 -1.142 1.00 98.19 94 GLU A O 1
ATOM 721 N N . GLU A 1 95 ? -0.490 4.771 -2.546 1.00 98.25 95 GLU A N 1
ATOM 722 C CA . GLU A 1 95 ? -1.606 5.086 -3.436 1.00 98.25 95 GLU A CA 1
ATOM 723 C C . GLU A 1 95 ? -2.958 4.870 -2.741 1.00 98.25 95 GLU A C 1
ATOM 725 O O . GLU A 1 95 ? -3.821 5.744 -2.787 1.00 98.25 95 GLU A O 1
ATOM 730 N N . ILE A 1 96 ? -3.120 3.761 -2.012 1.00 97.19 96 ILE A N 1
ATOM 731 C CA . ILE A 1 96 ? -4.341 3.483 -1.236 1.00 97.19 96 ILE A CA 1
ATOM 732 C C . ILE A 1 96 ? -4.534 4.534 -0.134 1.00 97.19 96 ILE A C 1
ATOM 734 O O . ILE A 1 96 ? -5.619 5.097 -0.002 1.00 97.19 96 ILE A O 1
ATOM 738 N N . SER A 1 97 ? -3.485 4.830 0.639 1.00 96.38 97 SER A N 1
ATOM 739 C CA . SER A 1 97 ? -3.504 5.853 1.694 1.00 96.38 97 SER A CA 1
ATOM 740 C C . SER A 1 97 ? -3.908 7.219 1.139 1.00 96.38 97 SER A C 1
ATOM 742 O O . SER A 1 97 ? -4.770 7.881 1.718 1.00 96.38 97 SER A O 1
ATOM 744 N N . LYS A 1 98 ? -3.356 7.605 -0.019 1.00 96.94 98 LYS A N 1
ATOM 745 C CA . LYS A 1 98 ? -3.693 8.853 -0.709 1.00 96.94 98 LYS A CA 1
ATOM 746 C C . LYS A 1 98 ? -5.158 8.895 -1.145 1.00 96.94 98 LYS A C 1
ATOM 748 O O . LYS A 1 98 ? -5.823 9.895 -0.895 1.00 96.94 98 LYS A O 1
ATOM 753 N N . GLN A 1 99 ? -5.666 7.837 -1.776 1.00 95.25 99 GLN A N 1
ATOM 754 C CA . GLN A 1 99 ? -7.053 7.793 -2.260 1.00 95.25 99 GLN A CA 1
ATOM 755 C C . GLN A 1 99 ? -8.076 7.762 -1.119 1.00 95.25 99 GLN A C 1
ATOM 757 O O . GLN A 1 99 ? -9.142 8.365 -1.220 1.00 95.25 99 GLN A O 1
ATOM 762 N N . LEU A 1 100 ? -7.745 7.099 -0.010 1.00 91.25 100 LEU A N 1
ATOM 763 C CA . LEU A 1 100 ? -8.594 7.074 1.178 1.00 91.25 100 LEU A CA 1
ATOM 764 C C . LEU A 1 100 ? -8.426 8.325 2.051 1.00 91.25 100 LEU A C 1
ATOM 766 O O . LEU A 1 100 ? -9.300 8.610 2.864 1.00 91.25 100 LEU A O 1
ATOM 770 N N . GLY A 1 101 ? -7.340 9.085 1.910 1.00 93.19 101 GLY A N 1
ATOM 771 C CA . GLY A 1 101 ? -7.022 10.208 2.795 1.00 93.19 101 GLY A CA 1
ATOM 772 C C . GLY A 1 101 ? -6.823 9.762 4.246 1.00 93.19 101 GLY A C 1
ATOM 773 O O . GLY A 1 101 ? -7.419 10.342 5.150 1.00 93.19 101 GLY A O 1
ATOM 774 N N . VAL A 1 102 ? -6.050 8.692 4.449 1.00 92.44 102 VAL A N 1
ATOM 775 C CA . VAL A 1 102 ? -5.780 8.060 5.758 1.00 92.44 102 VAL A CA 1
ATOM 776 C C . VAL A 1 102 ? -4.269 7.911 5.954 1.00 92.44 102 VAL A C 1
ATOM 778 O O . VAL A 1 102 ? -3.546 7.830 4.957 1.00 92.44 102 VAL A O 1
ATOM 781 N N . PRO A 1 103 ? -3.751 7.856 7.191 1.00 94.12 103 PRO A N 1
ATOM 782 C CA . PRO A 1 103 ? -2.314 7.755 7.425 1.00 94.12 103 PRO A CA 1
ATOM 783 C C . PRO A 1 103 ? -1.705 6.459 6.866 1.00 94.12 103 PRO A C 1
ATOM 785 O O . PRO A 1 103 ? -2.282 5.373 6.978 1.00 94.12 103 PRO A O 1
ATOM 788 N N . LEU A 1 104 ? -0.500 6.589 6.302 1.00 95.06 104 LEU A N 1
ATOM 789 C CA . LEU A 1 104 ? 0.382 5.478 5.950 1.00 95.06 104 LEU A CA 1
ATOM 790 C C . LEU A 1 104 ? 1.402 5.250 7.069 1.00 95.06 104 LEU A C 1
ATOM 792 O O . LEU A 1 104 ? 2.190 6.141 7.384 1.00 95.06 104 LEU A O 1
ATOM 796 N N . ILE A 1 105 ? 1.449 4.034 7.603 1.00 93.56 105 ILE A N 1
ATOM 797 C CA . ILE A 1 105 ? 2.407 3.610 8.626 1.00 93.56 105 ILE A CA 1
ATOM 798 C C . ILE A 1 105 ? 3.396 2.624 7.999 1.00 93.56 105 ILE A C 1
ATOM 800 O O . ILE A 1 105 ? 3.002 1.602 7.439 1.00 93.56 105 ILE A O 1
ATOM 804 N N . LYS A 1 106 ? 4.694 2.921 8.081 1.00 92.38 106 LYS A N 1
ATOM 805 C CA . LYS A 1 106 ? 5.762 2.023 7.615 1.00 92.38 106 LYS A CA 1
ATOM 806 C C . LYS A 1 106 ? 6.273 1.217 8.808 1.00 92.38 106 LYS A C 1
ATOM 808 O O . LYS A 1 106 ? 6.720 1.814 9.785 1.00 92.38 106 LYS A O 1
ATOM 813 N N . LEU A 1 107 ? 6.142 -0.102 8.717 1.00 89.00 107 LEU A N 1
ATOM 814 C CA . LEU A 1 107 ? 6.516 -1.083 9.733 1.00 89.00 107 LEU A CA 1
ATOM 815 C C . LEU A 1 107 ? 7.938 -1.594 9.472 1.00 89.00 107 LEU A C 1
ATOM 817 O O . LEU A 1 107 ? 8.230 -1.955 8.305 1.00 89.00 107 LEU A O 1
#

Secondary structure (DSSP, 8-state):
--SHHHHHHHHHHTSPPPP-EEEEEESS--SSPPPTT--EEEGGGSPP-SSHHHHHTSTTHHHHHHHHHHHHHHHSEEEEEESSSSSHHHHHHHHHHHHHT--EEE-

Radius of gyration: 16.69 Å; Cα contacts (8 Å, |Δi|>4): 191; chains: 1; bounding box: 57×29×30 Å

Solvent-accessible surface area (backbone atoms only — not comparable to full-atom values): 5856 Å² total; per-residue (Å²): 143,88,66,67,77,70,47,52,62,57,54,59,71,63,54,76,66,72,42,68,40,25,28,18,22,23,75,73,42,82,55,50,76,81,60,87,92,53,50,75,46,71,35,64,82,39,79,88,60,94,36,40,75,56,27,65,68,37,88,53,35,66,61,49,33,54,54,47,48,54,46,19,62,74,64,32,27,33,32,21,26,16,65,73,34,73,17,48,6,36,41,43,26,52,51,40,16,61,76,69,72,31,53,69,44,81,58